Protein AF-A0A7J9BJB3-F1 (afdb_monomer_lite)

Secondary structure (DSSP, 8-state):
-HHHHHHHHHSPPPP-----TTSTTPPPHHHHHHHTTHHHHTT--

Structure (mmCIF, N/CA/C/O backbone):
data_AF-A0A7J9BJB3-F1
#
_entry.id   AF-A0A7J9BJB3-F1
#
loop_
_atom_site.group_PDB
_atom_site.id
_atom_site.type_symbol
_atom_site.label_atom_id
_atom_site.label_alt_id
_atom_site.label_comp_id
_atom_site.label_asym_id
_atom_site.label_entity_id
_atom_site.label_seq_id
_atom_site.pdbx_PDB_ins_code
_atom_site.Cartn_x
_atom_site.Cartn_y
_atom_site.Cartn_z
_atom_site.occupancy
_atom_site.B_iso_or_equiv
_atom_site.auth_seq_id
_atom_site.auth_comp_id
_atom_site.auth_asym_id
_atom_site.auth_atom_id
_atom_site.pdbx_PDB_model_num
ATOM 1 N N . MET A 1 1 ? 24.445 -3.220 -15.291 1.00 60.91 1 MET A N 1
ATOM 2 C CA . MET A 1 1 ? 24.466 -3.713 -13.897 1.00 60.91 1 MET A CA 1
ATOM 3 C C . MET A 1 1 ? 23.489 -3.001 -12.950 1.00 60.91 1 MET A C 1
ATOM 5 O O . MET A 1 1 ? 22.615 -3.688 -12.454 1.00 60.91 1 MET A O 1
ATOM 9 N N . LEU A 1 2 ? 23.552 -1.683 -12.676 1.00 62.62 2 LEU A N 1
ATOM 10 C CA . LEU A 1 2 ? 22.519 -1.026 -11.828 1.00 62.62 2 LEU A CA 1
ATOM 11 C C . LEU A 1 2 ? 21.151 -0.877 -12.524 1.00 62.62 2 LEU A C 1
ATOM 13 O O . LEU A 1 2 ? 20.122 -0.920 -11.860 1.00 62.62 2 LEU A O 1
ATOM 17 N N . ASN A 1 3 ? 21.147 -0.744 -13.851 1.00 69.50 3 ASN A N 1
ATOM 18 C CA . ASN A 1 3 ? 19.921 -0.508 -14.622 1.00 69.50 3 ASN A CA 1
ATOM 19 C C . ASN A 1 3 ? 19.080 -1.780 -14.829 1.00 69.50 3 ASN A C 1
ATOM 21 O O . ASN A 1 3 ? 17.875 -1.685 -15.002 1.00 69.50 3 ASN A O 1
ATOM 25 N N . GLU A 1 4 ? 19.688 -2.965 -14.750 1.00 76.19 4 GLU A N 1
ATOM 26 C CA . GLU A 1 4 ? 18.988 -4.233 -15.018 1.00 76.19 4 GLU A CA 1
ATOM 27 C C . GLU A 1 4 ? 17.947 -4.543 -13.935 1.00 76.19 4 GLU A C 1
ATOM 29 O O . GLU A 1 4 ? 16.809 -4.872 -14.246 1.00 76.19 4 GLU A O 1
ATOM 34 N N . TRP A 1 5 ? 18.274 -4.301 -12.662 1.00 77.69 5 TRP A N 1
ATOM 35 C CA . TRP A 1 5 ? 17.314 -4.443 -11.562 1.00 77.69 5 TRP A CA 1
ATOM 36 C C . TRP A 1 5 ? 16.186 -3.408 -11.613 1.00 77.69 5 TRP A C 1
ATOM 38 O O . TRP A 1 5 ? 15.081 -3.678 -11.151 1.00 77.69 5 TRP A O 1
ATOM 48 N N . GLN A 1 6 ? 16.453 -2.209 -12.143 1.00 77.56 6 GLN A N 1
ATOM 49 C CA . GLN A 1 6 ? 15.405 -1.204 -12.334 1.00 77.56 6 GLN A CA 1
ATOM 50 C C . GLN A 1 6 ? 14.383 -1.659 -13.375 1.00 77.56 6 GLN A C 1
ATOM 52 O O . GLN A 1 6 ? 13.187 -1.497 -13.137 1.00 77.56 6 GLN A O 1
ATOM 57 N N . ASP A 1 7 ? 14.846 -2.246 -14.478 1.00 78.75 7 ASP A N 1
ATOM 58 C CA . ASP A 1 7 ? 13.974 -2.777 -15.525 1.00 78.75 7 ASP A CA 1
ATOM 59 C C . ASP A 1 7 ? 13.196 -4.009 -15.035 1.00 78.75 7 ASP A C 1
ATOM 61 O O . ASP A 1 7 ? 11.984 -4.080 -15.218 1.00 78.75 7 ASP A O 1
ATOM 65 N N . GLU A 1 8 ? 13.835 -4.930 -14.305 1.00 79.38 8 GLU A N 1
ATOM 66 C CA . GLU A 1 8 ? 13.148 -6.093 -13.718 1.00 79.38 8 GLU A CA 1
ATOM 67 C C . GLU A 1 8 ? 12.058 -5.696 -12.709 1.00 79.38 8 GLU A C 1
ATOM 69 O O . GLU A 1 8 ? 10.991 -6.309 -12.654 1.00 79.38 8 GLU A O 1
ATOM 74 N N . LEU A 1 9 ? 12.297 -4.649 -11.913 1.00 84.06 9 LEU A N 1
ATOM 75 C CA . LEU A 1 9 ? 11.326 -4.150 -10.937 1.00 84.06 9 LEU A CA 1
ATOM 76 C C . LEU A 1 9 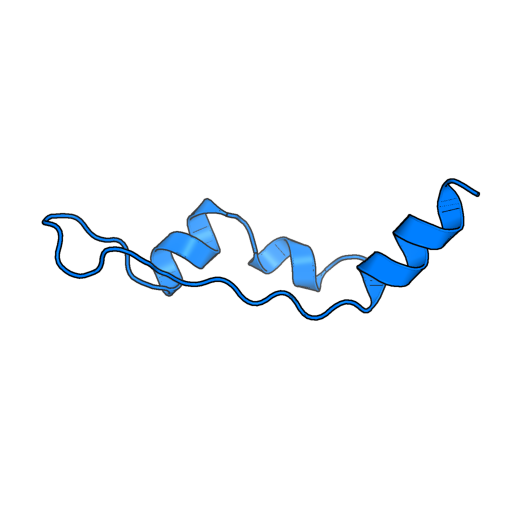? 10.229 -3.279 -11.558 1.00 84.06 9 LEU A C 1
ATOM 78 O O . LEU A 1 9 ? 9.216 -3.041 -10.897 1.00 84.06 9 LEU A O 1
ATOM 82 N N . ARG A 1 10 ? 10.405 -2.794 -12.794 1.00 82.50 10 ARG A N 1
ATOM 83 C CA . ARG A 1 10 ? 9.387 -2.006 -13.503 1.00 82.50 10 ARG A CA 1
ATOM 84 C C . ARG A 1 10 ? 8.158 -2.851 -13.836 1.00 82.50 10 ARG A C 1
ATOM 86 O O . ARG A 1 10 ? 7.044 -2.374 -13.639 1.00 82.50 10 ARG A O 1
ATOM 93 N N . ASP A 1 11 ? 8.369 -4.093 -14.263 1.00 81.56 11 ASP A N 1
ATOM 94 C CA . ASP A 1 11 ? 7.296 -5.012 -14.670 1.00 81.56 11 ASP A CA 1
ATOM 95 C C . ASP A 1 11 ? 6.904 -6.016 -13.570 1.00 81.56 11 ASP A C 1
ATOM 97 O O . ASP A 1 11 ? 6.045 -6.881 -13.765 1.00 81.56 11 ASP A O 1
ATOM 101 N N . ALA A 1 12 ? 7.516 -5.911 -12.389 1.00 87.31 12 ALA A N 1
ATOM 102 C CA . ALA A 1 12 ? 7.234 -6.797 -11.270 1.00 87.31 12 ALA A CA 1
ATOM 103 C C . ALA A 1 12 ? 5.825 -6.574 -10.691 1.00 87.31 12 ALA A C 1
ATOM 105 O O . ALA A 1 12 ? 5.376 -5.449 -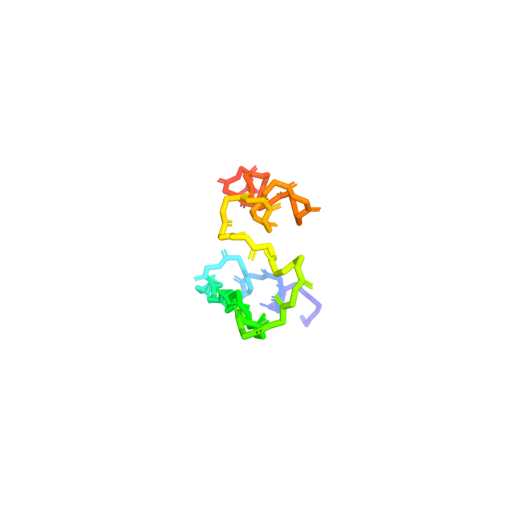10.458 1.00 87.31 12 ALA A O 1
ATOM 106 N N . VAL A 1 13 ? 5.141 -7.675 -10.368 1.00 89.12 13 VAL A N 1
ATOM 107 C CA . VAL A 1 13 ? 3.857 -7.632 -9.657 1.00 89.12 13 VAL A CA 1
ATOM 108 C C . VAL A 1 13 ? 4.100 -7.392 -8.168 1.00 89.12 13 VAL A C 1
ATOM 110 O O . VAL A 1 13 ? 4.795 -8.163 -7.507 1.00 89.12 13 VAL A O 1
ATOM 113 N N . LEU A 1 14 ? 3.472 -6.351 -7.619 1.00 90.06 14 LEU A N 1
ATOM 114 C CA . LEU A 1 14 ? 3.503 -6.045 -6.190 1.00 90.06 14 LEU A CA 1
ATOM 115 C C . LEU A 1 14 ? 2.248 -6.587 -5.489 1.00 90.06 14 LEU A C 1
ATOM 117 O O . LEU A 1 14 ? 1.140 -6.115 -5.736 1.00 90.06 14 LEU A O 1
ATOM 121 N N . LEU A 1 15 ? 2.428 -7.538 -4.569 1.00 93.44 15 LEU A N 1
ATOM 122 C CA . LEU A 1 15 ? 1.381 -8.023 -3.665 1.00 93.44 15 LEU A CA 1
ATOM 123 C C . LEU A 1 15 ? 1.588 -7.434 -2.266 1.00 93.44 15 LEU A C 1
ATOM 125 O O . LEU A 1 15 ? 2.628 -7.645 -1.646 1.00 93.44 15 LEU A O 1
ATOM 129 N N . VAL A 1 16 ? 0.580 -6.729 -1.752 1.00 94.06 16 VAL A N 1
ATOM 130 C CA . VAL A 1 16 ? 0.596 -6.156 -0.399 1.00 94.06 16 VAL A CA 1
ATOM 131 C C . VAL A 1 16 ? -0.460 -6.845 0.458 1.00 94.06 16 VAL A C 1
ATOM 133 O O . VAL A 1 16 ? -1.646 -6.812 0.136 1.00 94.06 16 VAL A O 1
ATOM 136 N N . PHE A 1 17 ? -0.039 -7.442 1.576 1.00 96.38 17 PHE A N 1
ATOM 137 C CA . PHE A 1 17 ? -0.950 -8.005 2.572 1.00 96.38 17 PHE A CA 1
ATOM 138 C C . PHE A 1 17 ? -1.280 -6.977 3.654 1.00 96.38 17 PHE A C 1
ATOM 140 O O . PHE A 1 17 ? -0.398 -6.518 4.382 1.00 96.38 17 PHE A O 1
ATOM 147 N N . ALA A 1 18 ? -2.569 -6.681 3.821 1.00 96.94 18 ALA A N 1
ATOM 148 C CA . ALA A 1 18 ? -3.090 -5.945 4.968 1.00 96.94 18 ALA A CA 1
ATOM 149 C C . ALA A 1 18 ? -3.104 -6.852 6.213 1.00 96.94 18 ALA A C 1
ATOM 151 O O . ALA A 1 18 ? -4.152 -7.330 6.632 1.00 96.94 18 ALA A O 1
ATOM 152 N N . ASN A 1 19 ? -1.934 -7.176 6.765 1.00 96.69 19 ASN A N 1
ATOM 153 C CA . ASN A 1 19 ? -1.817 -8.158 7.846 1.00 96.69 19 ASN A CA 1
ATOM 154 C C . ASN A 1 19 ? -2.310 -7.619 9.209 1.00 96.69 19 ASN A C 1
ATOM 156 O O . ASN A 1 19 ? -2.440 -6.412 9.396 1.00 96.69 19 ASN A O 1
ATOM 160 N N . LYS A 1 20 ? -2.508 -8.528 10.174 1.00 96.69 20 LYS A N 1
ATOM 161 C CA . LYS A 1 20 ? -2.936 -8.266 11.561 1.00 96.69 20 LYS A CA 1
ATOM 162 C C . LYS A 1 20 ? -4.338 -7.657 11.704 1.00 96.69 20 LYS A C 1
ATOM 164 O O . LYS A 1 20 ? -4.566 -6.802 12.558 1.00 96.69 20 LYS A O 1
ATOM 169 N N . GLN A 1 21 ? -5.275 -8.093 10.860 1.00 97.88 21 GLN A N 1
ATOM 170 C CA . GLN A 1 21 ? -6.679 -7.647 10.899 1.00 97.88 21 GLN A CA 1
ATOM 171 C C . GLN A 1 21 ? -7.424 -8.059 12.179 1.00 97.88 21 GLN A C 1
ATOM 173 O O . GLN A 1 21 ? -8.535 -7.604 12.422 1.00 97.88 21 GLN A O 1
ATOM 178 N N . ASP A 1 22 ? -6.815 -8.913 12.999 1.00 97.25 22 ASP A N 1
ATOM 179 C CA . ASP A 1 22 ? -7.274 -9.287 14.333 1.00 97.25 22 ASP A CA 1
ATOM 180 C C . ASP A 1 22 ? -7.089 -8.172 15.377 1.00 97.25 22 ASP A C 1
ATOM 182 O O . ASP A 1 22 ? -7.752 -8.184 16.415 1.00 97.25 22 ASP A O 1
ATOM 186 N N . LEU A 1 23 ? -6.202 -7.204 15.126 1.00 97.50 23 LEU A N 1
ATOM 187 C CA . LEU A 1 23 ? -5.889 -6.160 16.095 1.00 97.50 23 LEU A CA 1
ATOM 188 C C . LEU A 1 23 ? -6.904 -5.009 16.077 1.00 97.50 23 LEU A C 1
ATOM 190 O O . LEU A 1 23 ? -7.386 -4.604 15.014 1.00 97.50 23 LEU A O 1
ATOM 194 N N . PRO A 1 24 ? -7.164 -4.381 17.240 1.00 94.38 24 PRO A N 1
ATOM 195 C CA . PRO A 1 24 ? -7.871 -3.111 17.266 1.00 94.38 24 PRO A CA 1
ATOM 196 C C . PRO A 1 24 ? -7.074 -2.060 16.479 1.00 94.38 24 PRO A C 1
ATOM 198 O O . PRO A 1 24 ? -5.856 -1.947 16.631 1.00 94.38 24 PRO A O 1
ATOM 201 N N . ASN A 1 25 ? -7.777 -1.268 15.666 1.00 95.75 25 ASN A N 1
ATOM 202 C CA . ASN A 1 25 ? -7.217 -0.271 14.740 1.00 95.75 25 ASN A CA 1
ATOM 203 C C . ASN A 1 25 ? -6.467 -0.850 13.528 1.00 95.75 25 ASN A C 1
ATOM 205 O O . ASN A 1 25 ? -5.671 -0.138 12.909 1.00 95.75 25 ASN A O 1
ATOM 209 N N . ALA A 1 26 ? -6.694 -2.120 13.176 1.00 97.62 26 ALA A N 1
ATOM 210 C CA . ALA A 1 26 ? -6.212 -2.644 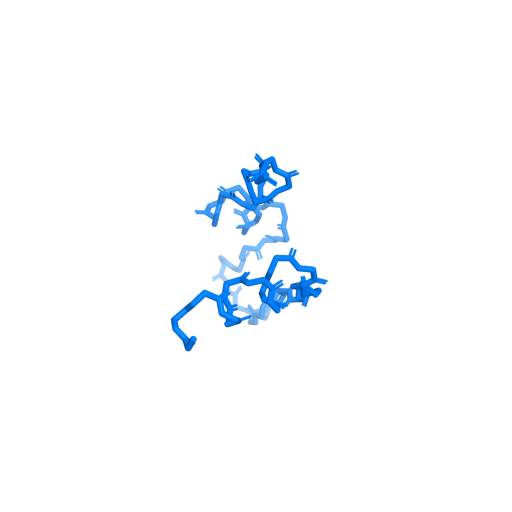11.906 1.00 97.62 26 ALA A CA 1
ATOM 211 C C . ALA A 1 26 ? -6.746 -1.801 10.738 1.00 97.62 26 ALA A C 1
ATOM 213 O O . ALA A 1 26 ? -7.935 -1.492 10.667 1.00 97.62 26 ALA A O 1
ATOM 214 N N . MET A 1 27 ? -5.844 -1.423 9.834 1.00 97.75 27 MET A N 1
ATOM 215 C CA . MET A 1 27 ? -6.195 -0.654 8.645 1.00 97.75 27 MET A CA 1
ATOM 216 C C . MET A 1 27 ? -6.673 -1.588 7.544 1.00 97.75 27 MET A C 1
ATOM 218 O O . MET A 1 27 ? -6.071 -2.641 7.301 1.00 97.75 27 MET A O 1
ATOM 222 N N . ASN A 1 28 ? -7.723 -1.175 6.845 1.00 96.44 28 ASN A N 1
ATOM 223 C CA . ASN A 1 28 ? -8.204 -1.897 5.680 1.00 96.44 28 ASN A CA 1
ATOM 224 C C . ASN A 1 28 ? -7.295 -1.644 4.460 1.00 96.44 28 ASN A C 1
ATOM 226 O O . ASN A 1 28 ? -6.403 -0.792 4.462 1.00 96.44 28 ASN A O 1
ATOM 230 N N . ALA A 1 29 ? -7.526 -2.398 3.386 1.00 95.62 29 ALA A N 1
ATOM 231 C CA . ALA A 1 29 ? -6.703 -2.315 2.183 1.00 95.62 29 ALA A CA 1
ATOM 232 C C . ALA A 1 29 ? -6.694 -0.915 1.536 1.00 95.62 29 ALA A C 1
ATOM 234 O O . ALA A 1 29 ? -5.659 -0.506 1.010 1.00 95.62 29 ALA A O 1
ATOM 235 N N . ALA A 1 30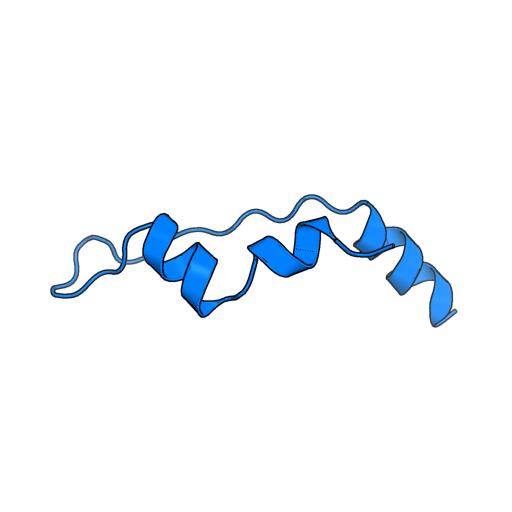 ? -7.802 -0.168 1.585 1.00 95.19 30 ALA A N 1
ATOM 236 C CA . ALA A 1 30 ? -7.881 1.172 1.001 1.00 95.19 30 ALA A CA 1
ATOM 237 C C . ALA A 1 30 ? -7.017 2.170 1.786 1.00 95.19 30 ALA A C 1
ATOM 239 O O . ALA A 1 30 ? -6.193 2.867 1.200 1.00 95.19 30 ALA A O 1
ATOM 240 N N . GLU A 1 31 ? -7.107 2.152 3.116 1.00 96.69 31 GLU A N 1
ATOM 241 C CA . GLU A 1 31 ? -6.297 3.008 3.990 1.00 96.69 31 GLU A CA 1
ATOM 242 C C . GLU A 1 31 ? -4.795 2.740 3.831 1.00 96.69 31 GLU A C 1
ATOM 244 O O . GLU A 1 31 ? -3.987 3.671 3.815 1.00 96.69 31 GLU A O 1
ATOM 249 N N . ILE A 1 32 ? -4.409 1.468 3.680 1.00 95.38 32 ILE A N 1
ATOM 250 C CA . ILE A 1 32 ? -3.019 1.076 3.412 1.00 95.38 32 ILE A CA 1
ATOM 251 C C . ILE A 1 32 ? -2.576 1.555 2.025 1.00 95.38 32 ILE A C 1
ATOM 253 O O . ILE A 1 32 ? -1.468 2.071 1.889 1.00 95.38 32 ILE A O 1
ATOM 257 N N . THR A 1 33 ? -3.435 1.422 1.011 1.00 94.31 33 THR A N 1
ATOM 258 C CA . THR A 1 33 ? -3.158 1.877 -0.364 1.00 94.31 33 THR A CA 1
ATOM 259 C C . THR A 1 33 ? -2.871 3.377 -0.400 1.00 94.31 33 THR A C 1
ATOM 261 O O . THR A 1 33 ? -1.888 3.797 -1.017 1.00 94.31 33 THR A O 1
ATOM 264 N N . ASP A 1 34 ? -3.675 4.168 0.311 1.00 94.31 34 ASP A N 1
ATOM 265 C CA . ASP A 1 34 ? -3.511 5.618 0.405 1.00 94.31 34 ASP A CA 1
ATOM 266 C C . ASP A 1 34 ? -2.246 5.994 1.183 1.00 94.31 34 ASP A C 1
ATOM 268 O O . ASP A 1 34 ? -1.425 6.776 0.700 1.00 94.31 34 ASP A O 1
ATOM 272 N N . LYS A 1 35 ? -2.034 5.402 2.366 1.00 94.88 35 LYS A N 1
ATOM 273 C CA . LYS A 1 35 ? -0.879 5.716 3.227 1.00 94.88 35 LYS A CA 1
ATOM 274 C C . LYS A 1 35 ? 0.461 5.317 2.618 1.00 94.88 35 LYS A C 1
ATOM 276 O O . LYS A 1 35 ? 1.452 6.003 2.854 1.00 94.88 35 L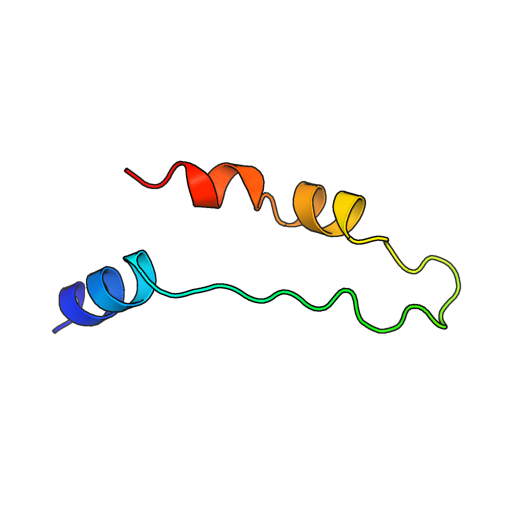YS A O 1
ATOM 281 N N . LEU A 1 36 ? 0.503 4.226 1.856 1.00 94.50 36 LEU A N 1
ATOM 282 C CA .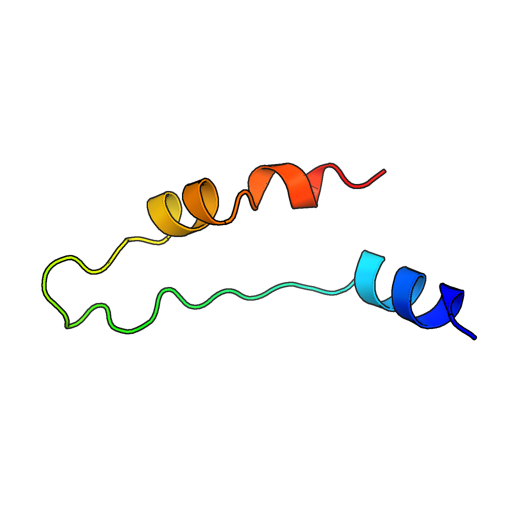 LEU A 1 36 ? 1.700 3.804 1.126 1.00 94.50 36 LEU A CA 1
ATOM 283 C C . LEU A 1 36 ? 1.839 4.503 -0.236 1.00 94.50 36 LEU A C 1
ATOM 285 O O . LEU A 1 36 ? 2.819 4.266 -0.940 1.00 94.50 36 LEU A O 1
ATOM 289 N N . GLY A 1 37 ? 0.882 5.353 -0.626 1.00 93.38 37 GLY A N 1
ATOM 290 C CA . GLY A 1 37 ? 0.932 6.098 -1.882 1.00 93.38 37 GLY A CA 1
ATOM 291 C C . GLY A 1 37 ? 0.930 5.203 -3.123 1.00 93.38 37 GLY A C 1
ATOM 292 O O . GLY A 1 37 ? 1.492 5.588 -4.151 1.00 93.38 37 GLY A O 1
ATOM 293 N N . LEU A 1 38 ? 0.310 4.017 -3.060 1.00 92.12 38 LEU A N 1
ATOM 294 C CA . LEU A 1 38 ? 0.392 3.019 -4.138 1.00 92.12 38 LEU A CA 1
ATOM 295 C C . LEU A 1 38 ? -0.275 3.496 -5.437 1.00 92.12 38 LEU A C 1
ATOM 297 O O . LEU A 1 38 ? 0.098 3.050 -6.519 1.00 92.12 38 LEU A O 1
ATOM 301 N N . HIS A 1 39 ? -1.190 4.467 -5.360 1.00 89.31 39 HIS A N 1
ATOM 302 C CA . HIS A 1 39 ? -1.775 5.118 -6.540 1.00 89.31 39 HIS A CA 1
ATOM 303 C C . HIS A 1 39 ? -0.720 5.740 -7.464 1.00 89.31 39 HIS A C 1
ATOM 305 O O . HIS A 1 39 ? -0.895 5.741 -8.682 1.00 89.31 39 HIS A O 1
ATOM 311 N N . SER A 1 40 ? 0.392 6.222 -6.897 1.00 86.06 40 SER A N 1
ATOM 312 C CA . SER A 1 40 ? 1.502 6.820 -7.651 1.00 86.06 40 SER A CA 1
ATOM 313 C C . SER A 1 40 ? 2.397 5.779 -8.333 1.00 86.06 40 SER A C 1
ATOM 315 O O . SER A 1 40 ? 3.010 6.071 -9.358 1.00 86.06 40 SER A O 1
ATOM 317 N N . LEU A 1 41 ? 2.434 4.539 -7.824 1.00 82.31 41 LEU A N 1
ATOM 318 C CA . LEU A 1 41 ? 3.214 3.452 -8.427 1.00 82.31 41 LEU A CA 1
ATOM 319 C C . LEU A 1 41 ? 2.667 3.045 -9.796 1.00 82.31 41 LEU A C 1
ATOM 321 O O . LEU A 1 41 ? 3.443 2.674 -10.670 1.00 82.31 41 LEU A O 1
ATOM 325 N N . ARG A 1 42 ? 1.353 3.187 -10.014 1.00 66.44 42 ARG A N 1
ATOM 326 C CA . ARG A 1 42 ? 0.714 2.926 -11.313 1.00 66.44 42 ARG A CA 1
ATOM 327 C C . ARG A 1 42 ? 1.082 3.964 -12.387 1.00 66.44 42 ARG A C 1
ATOM 329 O O . ARG A 1 42 ? 0.826 3.725 -13.559 1.00 66.44 42 ARG A O 1
ATOM 336 N N . GLN A 1 43 ? 1.653 5.109 -11.999 1.00 60.88 43 GLN A N 1
ATOM 337 C CA . GLN A 1 43 ? 2.036 6.216 -12.889 1.00 60.88 43 GLN A CA 1
ATOM 338 C C . GLN A 1 43 ? 3.555 6.328 -13.100 1.00 60.88 43 GLN A C 1
ATOM 340 O O . GLN A 1 43 ? 4.065 7.403 -13.418 1.00 60.88 43 GLN A O 1
ATOM 345 N N . ARG A 1 44 ? 4.309 5.239 -12.919 1.00 59.44 44 ARG A N 1
ATOM 346 C CA . ARG A 1 44 ? 5.725 5.218 -13.299 1.00 59.44 44 ARG A CA 1
ATOM 347 C C . ARG A 1 44 ? 5.833 5.106 -14.825 1.00 59.44 44 ARG A C 1
ATOM 349 O O . ARG A 1 44 ? 5.699 4.015 -15.367 1.00 59.44 44 ARG A O 1
ATOM 356 N N . HIS A 1 45 ? 6.005 6.249 -15.492 1.00 51.25 45 HIS A N 1
ATOM 357 C CA . HIS A 1 45 ? 6.438 6.326 -16.892 1.00 51.25 45 HIS A CA 1
ATOM 358 C C . HIS A 1 45 ? 7.848 5.749 -17.086 1.00 51.25 45 HIS A C 1
ATOM 360 O O . HIS A 1 45 ? 8.637 5.683 -16.113 1.00 51.25 45 HIS A O 1
#

Radius of gyration: 14.23 Å; chains: 1; bounding box: 33×16×34 Å

pLDDT: mean 86.4, std 12.54, range [51.25, 97.88]

InterPro domains:
  IPR006689 Small GTPase superfamily, ARF/SAR type [PF00025] (6-45)
  IPR024156 Small GTPase superfamily, ARF type [PTHR11711] (6-45)
  IPR027417 P-loop containing nucleoside triphosphate hydrolase [G3DSA:3.40.50.300] (1-45)
  IPR027417 P-loop containing nucleoside triphosphate hydrolase [SSF52540] (6-43)

Sequence (45 aa):
MLNEWQDELRDAVLLVFANKQDLPNAMNAAEITDKLGLHSLRQRH

Organism: Gossypium gossypioides (NCBI:txid34282)

Foldseek 3Di:
DVVVVVVVVLPDDDDDDQPDPVDPPRDDPVRVCVVVVVVVSVVDD